Protein AF-A0A2N7JR72-F1 (afdb_monomer)

Radius of gyration: 16.16 Å; Cα contacts (8 Å, |Δi|>4): 105; chains: 1; bounding box: 46×28×36 Å

pLDDT: mean 81.28, std 11.55, range [37.72, 91.81]

Mean predicted aligned error: 7.97 Å

Organism: Vibrio splendidus (NCBI:txid29497)

Structure (mmCIF, N/CA/C/O backbone):
data_AF-A0A2N7JR72-F1
#
_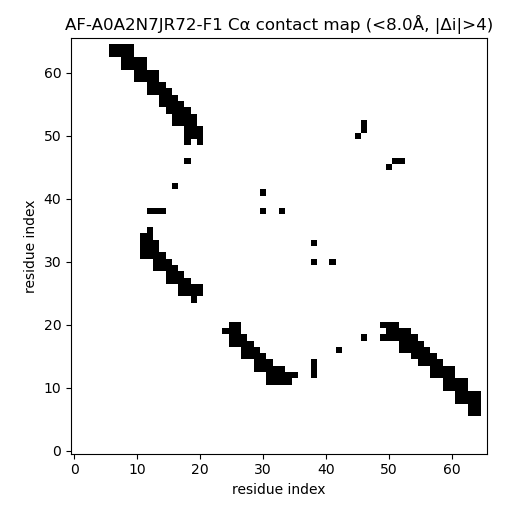entry.id   AF-A0A2N7JR72-F1
#
loop_
_atom_site.group_PDB
_atom_site.id
_atom_site.type_symbol
_atom_site.label_atom_id
_atom_site.label_alt_id
_atom_site.label_comp_id
_atom_site.label_asym_id
_atom_site.label_entity_id
_atom_site.label_seq_id
_atom_site.pdbx_PDB_ins_code
_atom_site.Cartn_x
_atom_site.Cartn_y
_atom_site.Cartn_z
_atom_site.occupancy
_atom_site.B_iso_or_equiv
_atom_site.auth_seq_id
_atom_site.auth_comp_id
_atom_site.auth_asym_id
_atom_site.auth_atom_id
_atom_site.pdbx_PDB_model_num
ATOM 1 N N . MET A 1 1 ? 33.170 -24.049 -19.590 1.00 37.72 1 MET A N 1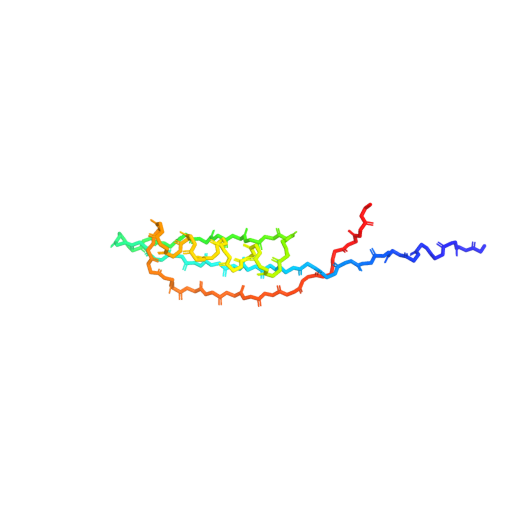
ATOM 2 C CA . MET A 1 1 ? 32.815 -22.618 -19.712 1.00 37.72 1 MET A CA 1
ATOM 3 C C . MET A 1 1 ? 31.366 -22.480 -19.283 1.00 37.72 1 MET A C 1
ATOM 5 O O . MET A 1 1 ? 30.500 -23.006 -19.967 1.00 37.72 1 MET A O 1
ATOM 9 N N . GLY A 1 2 ? 31.121 -21.930 -18.090 1.00 45.12 2 GLY A N 1
ATOM 10 C CA . GLY A 1 2 ? 29.773 -21.827 -17.530 1.00 45.12 2 GLY A CA 1
ATOM 11 C C . GLY A 1 2 ? 28.926 -20.879 -18.370 1.00 45.12 2 GLY A C 1
ATOM 12 O O . GLY A 1 2 ? 29.336 -19.745 -18.602 1.00 45.12 2 GLY A O 1
ATOM 13 N N . GLN A 1 3 ? 27.777 -21.354 -18.852 1.00 51.19 3 GLN A N 1
ATOM 14 C CA . GLN A 1 3 ? 26.748 -20.479 -19.399 1.00 51.19 3 GLN A CA 1
ATOM 15 C C . GLN A 1 3 ? 26.333 -19.530 -18.277 1.00 51.19 3 GLN A C 1
ATOM 17 O O . GLN A 1 3 ? 25.648 -19.921 -17.334 1.00 51.19 3 GLN A O 1
ATOM 22 N N . THR A 1 4 ? 26.784 -18.283 -18.346 1.00 49.91 4 THR A N 1
ATOM 23 C CA . THR A 1 4 ? 26.166 -17.193 -17.607 1.00 49.91 4 THR A CA 1
ATOM 24 C C . THR A 1 4 ? 24.767 -17.035 -18.182 1.00 49.91 4 THR A C 1
ATOM 26 O O . THR A 1 4 ? 24.561 -16.355 -19.186 1.00 49.91 4 THR A O 1
ATOM 29 N N . SER A 1 5 ? 23.802 -17.734 -17.580 1.00 56.66 5 SER A N 1
ATOM 30 C CA . SER A 1 5 ? 22.383 -17.487 -17.791 1.00 56.66 5 SER A CA 1
ATOM 31 C C . SER A 1 5 ? 22.161 -16.004 -17.546 1.00 56.66 5 SER A C 1
ATOM 33 O O . SER A 1 5 ? 22.182 -15.536 -16.409 1.00 56.66 5 SER A O 1
ATOM 35 N N . ASN A 1 6 ? 22.034 -15.242 -18.628 1.00 60.56 6 ASN A N 1
ATOM 36 C CA . ASN A 1 6 ? 21.711 -13.831 -18.575 1.00 60.56 6 ASN A CA 1
ATOM 37 C C . ASN A 1 6 ? 20.233 -13.768 -18.182 1.00 60.56 6 ASN A C 1
ATOM 39 O O . ASN A 1 6 ? 19.353 -13.725 -19.041 1.00 60.56 6 ASN A O 1
ATOM 43 N N . VAL A 1 7 ? 19.958 -13.925 -16.883 1.00 64.69 7 VAL A N 1
ATOM 44 C CA . VAL A 1 7 ? 18.603 -13.940 -16.340 1.00 64.69 7 VAL A CA 1
ATOM 45 C C . VAL A 1 7 ? 17.997 -12.588 -16.683 1.00 64.69 7 VAL A C 1
ATOM 47 O O . VAL A 1 7 ? 18.362 -11.564 -16.101 1.00 64.69 7 VAL A O 1
ATOM 50 N N . LYS A 1 8 ? 17.099 -12.565 -17.674 1.00 71.38 8 LYS A N 1
ATOM 51 C CA . LYS A 1 8 ? 16.327 -11.366 -17.986 1.00 71.38 8 LYS A CA 1
ATOM 52 C C . LYS A 1 8 ? 15.564 -11.017 -16.717 1.00 71.38 8 LYS A C 1
ATOM 54 O O . LYS A 1 8 ? 14.703 -11.768 -16.277 1.00 71.38 8 LYS A O 1
ATOM 59 N N . THR A 1 9 ? 15.921 -9.901 -16.097 1.00 77.44 9 THR A N 1
ATOM 60 C CA . THR A 1 9 ? 15.178 -9.360 -14.962 1.00 77.44 9 THR A CA 1
ATOM 61 C C . THR A 1 9 ? 14.170 -8.356 -15.495 1.00 77.44 9 THR A C 1
ATOM 63 O O . THR A 1 9 ? 14.487 -7.532 -16.354 1.00 77.44 9 THR A O 1
ATOM 66 N N . ARG A 1 10 ? 12.931 -8.430 -15.011 1.00 80.94 10 ARG A N 1
ATOM 67 C CA . ARG A 1 10 ? 11.906 -7.422 -15.268 1.00 80.94 10 ARG A CA 1
ATOM 68 C C . ARG A 1 10 ? 11.711 -6.605 -14.005 1.00 80.94 10 ARG A C 1
ATOM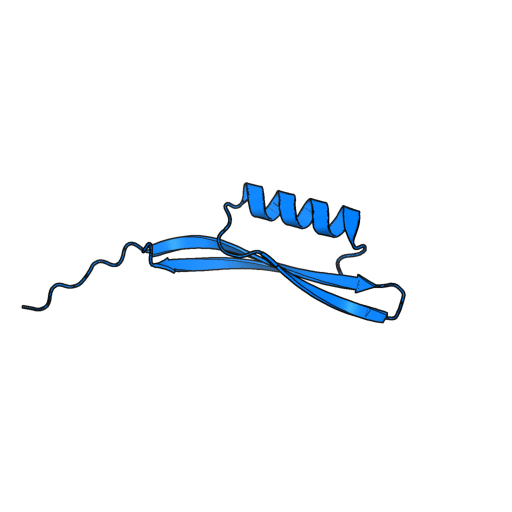 70 O O . ARG A 1 10 ? 11.536 -7.153 -12.918 1.00 80.94 10 ARG A O 1
ATOM 77 N N . THR A 1 11 ? 11.708 -5.288 -14.165 1.00 83.31 11 THR A N 1
ATOM 78 C CA . THR A 1 11 ? 11.267 -4.378 -13.110 1.00 83.31 11 THR A CA 1
ATOM 79 C C . THR A 1 11 ? 9.757 -4.514 -12.960 1.00 83.31 11 THR A C 1
ATOM 81 O O . THR A 1 11 ? 9.010 -4.209 -13.890 1.00 83.31 11 THR A O 1
ATOM 84 N N . VAL A 1 12 ? 9.312 -4.980 -11.802 1.00 84.50 12 VAL A N 1
ATOM 85 C CA . VAL A 1 12 ? 7.909 -4.975 -11.396 1.00 84.50 1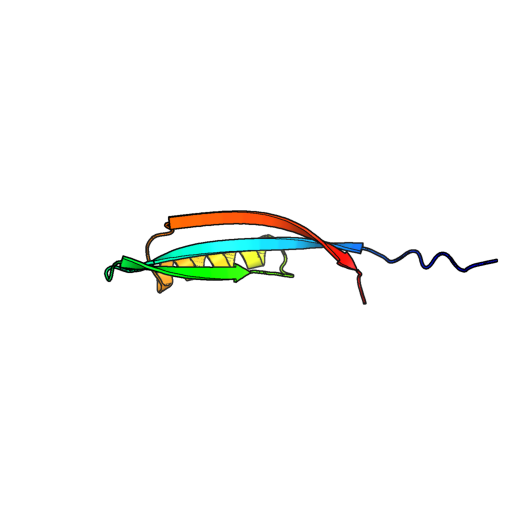2 VAL A CA 1
ATOM 86 C C . VAL A 1 12 ? 7.670 -3.835 -10.415 1.00 84.50 12 VAL A C 1
ATOM 88 O O . VAL A 1 12 ? 8.582 -3.395 -9.710 1.00 84.50 12 VAL A O 1
ATOM 91 N N . TYR A 1 13 ? 6.442 -3.332 -10.405 1.00 84.81 13 TYR A N 1
ATOM 92 C CA . TYR A 1 13 ? 6.032 -2.262 -9.511 1.00 84.81 13 TYR A CA 1
ATOM 93 C C . TYR A 1 13 ? 5.198 -2.874 -8.398 1.00 84.81 13 TYR A C 1
ATOM 95 O O . TYR A 1 13 ? 4.213 -3.566 -8.664 1.00 84.81 13 TYR A O 1
ATOM 103 N N . CYS A 1 14 ? 5.619 -2.612 -7.169 1.00 88.19 14 CYS A N 1
ATOM 104 C CA . CYS A 1 14 ? 4.976 -3.104 -5.969 1.00 88.19 14 CYS A CA 1
ATOM 105 C C . CYS A 1 14 ? 4.530 -1.924 -5.097 1.00 88.19 14 CYS A C 1
ATOM 107 O O . CYS A 1 14 ? 5.081 -0.818 -5.183 1.00 88.19 14 CYS A O 1
ATOM 109 N N . ALA A 1 15 ? 3.515 -2.158 -4.280 1.00 89.06 15 ALA A N 1
ATOM 110 C CA . ALA A 1 15 ? 3.082 -1.237 -3.247 1.00 89.06 15 ALA A CA 1
ATOM 111 C C . ALA A 1 15 ? 2.658 -2.011 -2.004 1.00 89.06 15 ALA A C 1
ATOM 113 O O . ALA A 1 15 ? 2.011 -3.045 -2.118 1.00 89.06 15 ALA A O 1
ATOM 114 N N . GLU A 1 16 ? 2.997 -1.489 -0.839 1.00 91.50 16 GLU A N 1
ATOM 115 C CA . GLU A 1 16 ? 2.417 -1.893 0.435 1.00 91.50 16 GLU A CA 1
ATOM 116 C C . GLU A 1 16 ? 1.532 -0.757 0.927 1.00 91.50 16 GLU A C 1
ATOM 118 O O . GLU A 1 16 ? 1.957 0.397 0.929 1.00 91.50 16 GLU A O 1
ATOM 123 N N . VAL A 1 17 ? 0.300 -1.077 1.298 1.00 89.94 17 VAL A N 1
ATOM 124 C CA . VAL A 1 17 ? -0.699 -0.109 1.750 1.00 89.94 17 VAL A CA 1
ATOM 125 C C . VAL A 1 17 ? -1.263 -0.615 3.060 1.00 89.94 17 VAL A C 1
ATOM 127 O O . VAL A 1 17 ? -1.786 -1.718 3.108 1.00 89.94 17 VAL A O 1
ATOM 130 N N . GLU A 1 18 ? -1.144 0.159 4.122 1.00 91.81 18 GLU A N 1
ATOM 131 C CA . GLU A 1 18 ? -1.767 -0.125 5.404 1.00 91.81 18 GLU A CA 1
ATOM 132 C C . GLU A 1 18 ? -3.000 0.748 5.558 1.00 91.81 18 GLU A C 1
ATOM 134 O O . GLU A 1 18 ? -2.920 1.972 5.421 1.00 91.81 18 GLU A O 1
ATOM 139 N N . ILE A 1 19 ? -4.125 0.105 5.836 1.00 90.38 19 ILE A N 1
ATOM 140 C CA . ILE A 1 19 ? -5.398 0.764 6.095 1.00 90.38 19 ILE A CA 1
ATOM 141 C C . ILE A 1 19 ? -5.671 0.685 7.592 1.00 90.38 19 ILE A C 1
ATOM 143 O O . ILE A 1 19 ? -5.545 -0.399 8.173 1.00 90.38 19 ILE A O 1
ATOM 147 N N . ALA A 1 20 ? -6.008 1.826 8.194 1.00 89.31 20 ALA A N 1
ATOM 148 C CA . ALA A 1 20 ? -6.482 1.893 9.570 1.00 89.31 20 ALA A CA 1
ATOM 149 C C . ALA A 1 20 ? -8.008 1.771 9.587 1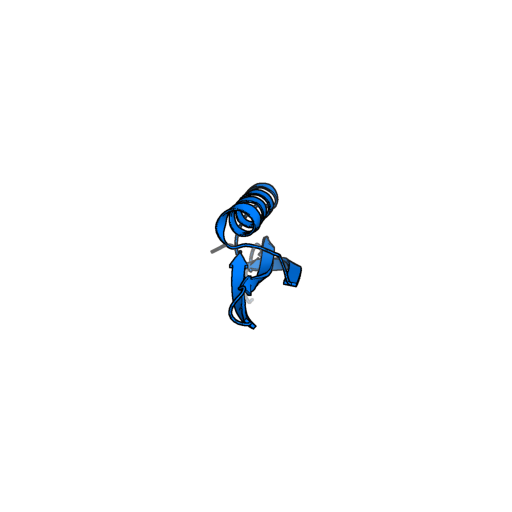.00 89.31 20 ALA A C 1
ATOM 151 O O . ALA A 1 20 ? -8.702 2.497 8.875 1.00 89.31 20 ALA A O 1
ATOM 152 N N . TYR A 1 21 ? -8.516 0.858 10.407 1.00 85.25 21 TYR A N 1
ATOM 153 C CA . TYR A 1 21 ? -9.947 0.670 10.629 1.00 85.25 21 TYR A CA 1
ATOM 154 C C . TYR A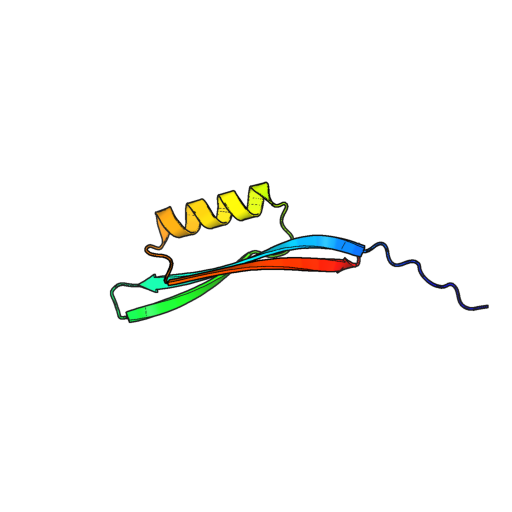 1 21 ? -10.371 1.407 11.896 1.00 85.25 21 TYR A C 1
ATOM 156 O O . TYR A 1 21 ? -9.568 1.627 12.803 1.00 85.25 21 TYR A O 1
ATOM 164 N N . ASP A 1 22 ? -11.656 1.744 11.977 1.00 83.56 22 ASP A N 1
ATOM 165 C CA . ASP A 1 22 ? -12.242 2.500 13.094 1.00 83.56 22 ASP A CA 1
ATOM 166 C C . ASP A 1 22 ? -12.087 1.788 14.457 1.00 83.56 22 ASP A C 1
ATOM 168 O O . ASP A 1 22 ? -12.006 2.434 15.497 1.00 83.56 22 ASP A O 1
ATOM 172 N N . ASP A 1 23 ? -11.941 0.456 14.452 1.00 85.75 23 ASP A N 1
ATOM 173 C CA . ASP A 1 23 ? -11.697 -0.367 15.651 1.00 85.75 23 ASP A CA 1
ATOM 174 C C . ASP A 1 23 ? -10.260 -0.225 16.211 1.00 85.75 23 ASP A C 1
ATOM 176 O O . ASP A 1 23 ? -9.925 -0.765 17.263 1.00 85.75 23 ASP A O 1
ATOM 180 N N . GLY A 1 24 ? -9.384 0.513 15.517 1.00 83.75 24 GLY A N 1
ATOM 181 C CA . GLY A 1 24 ? -7.964 0.651 15.857 1.00 83.75 24 GLY A CA 1
ATOM 182 C C . GLY A 1 24 ? -7.081 -0.480 15.319 1.00 83.75 24 GLY A C 1
ATOM 183 O O . GLY A 1 24 ? -5.888 -0.526 15.629 1.00 83.75 24 GLY A O 1
ATOM 184 N N . GLU A 1 25 ? -7.642 -1.381 14.508 1.00 88.88 25 GLU A N 1
ATOM 185 C CA . GLU A 1 25 ? -6.885 -2.392 13.771 1.00 88.88 25 GLU A CA 1
ATOM 186 C C . GLU A 1 25 ? -6.241 -1.813 12.504 1.00 88.88 25 GLU A C 1
ATOM 188 O O . GLU A 1 25 ? -6.770 -0.905 11.862 1.00 88.88 25 GLU A O 1
ATOM 193 N N . TYR A 1 26 ? -5.101 -2.388 12.112 1.00 89.25 26 TYR A N 1
ATOM 194 C CA . TYR A 1 26 ? -4.379 -2.036 10.891 1.00 89.25 26 TYR A CA 1
ATOM 195 C C . TYR A 1 26 ? -4.254 -3.267 10.004 1.00 89.25 26 TYR A C 1
ATOM 197 O O . TYR A 1 26 ? -3.837 -4.334 10.461 1.00 89.25 26 TYR A O 1
ATOM 205 N N . LYS A 1 27 ? -4.567 -3.123 8.716 1.00 89.50 27 LYS A N 1
ATOM 206 C CA . LYS A 1 27 ? -4.429 -4.209 7.739 1.00 89.50 27 LYS A CA 1
ATOM 207 C C . LYS A 1 27 ? -3.519 -3.776 6.609 1.00 89.50 27 LYS A C 1
ATOM 209 O O . LYS A 1 27 ? -3.779 -2.783 5.932 1.00 89.50 27 LYS A O 1
ATOM 214 N N . THR A 1 28 ? -2.459 -4.546 6.394 1.00 90.38 28 THR A N 1
ATOM 215 C CA . THR A 1 28 ? -1.480 -4.293 5.338 1.00 90.38 28 THR A CA 1
ATOM 216 C C . THR A 1 28 ? -1.807 -5.111 4.089 1.00 90.38 28 THR A C 1
ATOM 218 O O . THR A 1 28 ? -1.922 -6.335 4.131 1.00 90.38 28 THR A O 1
ATOM 221 N N . PHE A 1 29 ? -1.902 -4.433 2.951 1.00 88.62 29 PHE A N 1
ATOM 222 C CA . PHE A 1 29 ? -2.103 -4.993 1.622 1.00 88.62 29 PHE A CA 1
ATOM 223 C C . PHE A 1 29 ? -0.830 -4.868 0.8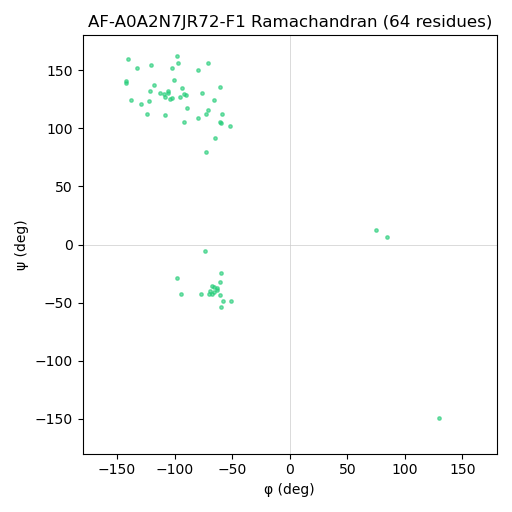05 1.00 88.62 29 PHE A C 1
ATOM 225 O O . PHE A 1 29 ? -0.300 -3.773 0.624 1.00 88.62 29 PHE A O 1
ATOM 232 N N . THR A 1 30 ? -0.368 -5.981 0.242 1.00 89.50 30 THR A N 1
ATOM 233 C CA . THR A 1 30 ? 0.805 -6.001 -0.634 1.00 89.50 30 THR A CA 1
ATOM 234 C C . THR A 1 30 ? 0.378 -6.232 -2.079 1.00 89.50 30 THR A C 1
ATOM 236 O O . THR A 1 30 ? -0.041 -7.319 -2.471 1.00 89.50 30 THR A O 1
ATOM 239 N N . ILE A 1 31 ? 0.533 -5.207 -2.908 1.00 87.81 31 ILE A N 1
ATOM 240 C CA . ILE A 1 31 ? 0.397 -5.275 -4.358 1.00 87.81 31 ILE A CA 1
ATOM 241 C C . ILE A 1 31 ? 1.773 -5.617 -4.923 1.00 87.81 31 ILE A C 1
ATOM 243 O O . ILE A 1 31 ? 2.715 -4.841 -4.780 1.00 87.81 31 ILE A O 1
ATOM 247 N N . SER A 1 32 ? 1.910 -6.760 -5.593 1.00 85.56 32 SER A N 1
ATOM 248 C CA . SER A 1 32 ? 3.182 -7.178 -6.190 1.00 85.56 32 SER A CA 1
ATOM 249 C C . SER A 1 32 ? 3.014 -7.661 -7.627 1.00 85.56 32 SER A C 1
ATOM 251 O O . SER A 1 32 ? 1.964 -8.160 -8.022 1.00 85.56 32 SER A O 1
ATOM 253 N N . GLY A 1 33 ? 4.066 -7.507 -8.437 1.00 77.19 33 GLY A N 1
ATOM 254 C CA . GLY A 1 33 ? 4.094 -8.067 -9.792 1.00 77.19 33 GLY A CA 1
ATOM 255 C C . GLY A 1 33 ? 3.243 -7.328 -10.831 1.00 77.19 33 GLY A C 1
ATOM 256 O O . GLY A 1 33 ? 3.053 -7.851 -11.929 1.00 77.19 33 GLY A O 1
ATOM 257 N N . CYS A 1 34 ? 2.763 -6.122 -10.529 1.00 79.69 34 CYS A N 1
ATOM 258 C CA . CYS A 1 34 ? 1.866 -5.371 -11.403 1.00 79.69 34 CYS A CA 1
ATOM 259 C C . CYS A 1 34 ? 2.596 -4.321 -12.256 1.00 79.69 34 CYS A C 1
ATOM 261 O O . CYS A 1 34 ? 3.727 -3.903 -11.981 1.00 79.69 34 CYS A O 1
ATOM 263 N N . THR A 1 35 ? 1.917 -3.866 -13.313 1.00 84.12 35 THR A N 1
ATOM 264 C CA . THR A 1 35 ? 2.276 -2.633 -14.023 1.00 84.12 35 THR A CA 1
ATOM 265 C C . THR A 1 35 ? 1.941 -1.416 -13.150 1.00 84.12 35 THR A C 1
ATOM 267 O O . THR A 1 35 ? 1.058 -1.500 -12.292 1.00 84.12 35 THR A O 1
ATOM 270 N N . PRO A 1 36 ? 2.593 -0.257 -13.358 1.00 81.12 36 PRO A N 1
ATOM 271 C CA . PRO A 1 36 ? 2.351 0.924 -12.528 1.00 81.12 36 PRO A CA 1
ATOM 272 C C . PRO A 1 36 ? 0.890 1.406 -12.584 1.00 81.12 36 PRO A C 1
ATOM 274 O O . PRO A 1 36 ? 0.363 1.862 -11.573 1.00 81.12 36 PRO A O 1
ATOM 277 N N . GLY A 1 37 ? 0.209 1.238 -13.726 1.00 84.56 37 GLY A N 1
ATOM 278 C CA . GLY A 1 37 ? -1.216 1.560 -13.865 1.00 84.56 37 GLY A CA 1
ATOM 279 C C . GLY A 1 37 ? -2.131 0.635 -13.055 1.00 84.56 37 GLY A C 1
ATOM 280 O O . GLY A 1 37 ? -3.037 1.115 -12.380 1.00 84.56 37 GLY A O 1
ATOM 281 N N . MET A 1 38 ? -1.868 -0.678 -13.056 1.00 85.25 38 MET A N 1
ATOM 282 C CA . MET A 1 38 ? -2.627 -1.630 -12.233 1.00 85.25 38 MET A CA 1
ATOM 283 C C . MET A 1 38 ? -2.408 -1.392 -10.741 1.00 85.25 38 MET A C 1
ATOM 285 O O . MET A 1 38 ? -3.370 -1.429 -9.985 1.00 85.25 38 MET A O 1
ATOM 289 N N . ARG A 1 39 ? -1.168 -1.097 -10.329 1.00 87.38 39 ARG A N 1
ATOM 290 C CA . ARG A 1 39 ? -0.851 -0.751 -8.939 1.00 87.38 39 ARG A CA 1
ATOM 291 C C . ARG A 1 39 ? -1.648 0.465 -8.475 1.00 87.38 39 ARG A C 1
ATOM 293 O O . ARG A 1 39 ? -2.268 0.397 -7.425 1.00 87.38 39 ARG A O 1
ATOM 300 N N . ASN A 1 40 ? -1.660 1.543 -9.262 1.00 86.06 40 ASN A N 1
ATOM 301 C CA . ASN A 1 40 ? -2.434 2.737 -8.917 1.00 86.06 40 ASN A CA 1
ATOM 302 C C . ASN A 1 40 ? -3.927 2.429 -8.813 1.00 86.06 40 ASN A C 1
ATOM 304 O O . ASN A 1 40 ? -4.547 2.843 -7.850 1.00 86.06 40 ASN A O 1
ATOM 308 N N . LYS A 1 41 ? -4.484 1.655 -9.751 1.00 88.56 41 LYS A N 1
ATOM 309 C CA . LYS A 1 41 ? -5.902 1.276 -9.721 1.00 88.56 41 LYS A CA 1
ATOM 310 C C . LYS A 1 41 ? -6.261 0.376 -8.532 1.00 88.56 41 LYS A C 1
ATOM 312 O O . LYS A 1 41 ? -7.357 0.477 -8.001 1.00 88.56 41 LYS A O 1
ATOM 317 N N . ALA A 1 42 ? -5.360 -0.524 -8.140 1.00 86.38 42 ALA A N 1
ATOM 318 C CA . ALA A 1 42 ? -5.545 -1.366 -6.962 1.00 86.38 42 ALA A CA 1
ATOM 319 C C . ALA A 1 42 ? -5.457 -0.546 -5.668 1.00 86.38 42 ALA A C 1
ATOM 321 O O . ALA A 1 42 ? -6.260 -0.766 -4.773 1.00 86.38 42 ALA A O 1
ATOM 322 N N . MET A 1 43 ? -4.532 0.419 -5.597 1.00 84.00 43 MET A N 1
ATOM 323 C CA . MET A 1 43 ? -4.483 1.390 -4.503 1.00 84.00 43 MET A CA 1
ATOM 324 C C . MET A 1 43 ? -5.770 2.202 -4.419 1.00 84.00 43 MET A C 1
ATOM 326 O O . MET A 1 43 ? -6.383 2.207 -3.370 1.00 84.00 43 MET A O 1
ATOM 330 N N . ASP A 1 44 ? -6.192 2.826 -5.516 1.00 87.44 44 ASP A N 1
ATOM 331 C CA . ASP A 1 44 ? -7.409 3.645 -5.593 1.00 87.44 44 ASP A CA 1
ATOM 332 C C . ASP A 1 44 ? -8.622 2.888 -5.031 1.00 87.44 44 ASP A C 1
ATOM 334 O O . ASP A 1 44 ? -9.260 3.347 -4.092 1.00 87.44 44 ASP A O 1
ATOM 338 N N . ARG A 1 45 ? -8.815 1.636 -5.473 1.00 87.06 45 ARG A N 1
ATOM 339 C CA . ARG A 1 45 ? -9.868 0.764 -4.938 1.00 87.06 45 ARG A CA 1
ATOM 340 C C . ARG A 1 45 ? -9.711 0.413 -3.464 1.00 87.06 45 ARG A C 1
ATOM 342 O O . ARG A 1 45 ? -10.715 0.339 -2.780 1.00 87.06 45 ARG A O 1
ATOM 349 N N . LEU A 1 46 ? -8.498 0.158 -2.973 1.00 85.31 46 LEU A N 1
ATOM 350 C CA . LEU A 1 46 ? -8.287 -0.128 -1.547 1.00 85.31 46 LEU A CA 1
ATOM 351 C C 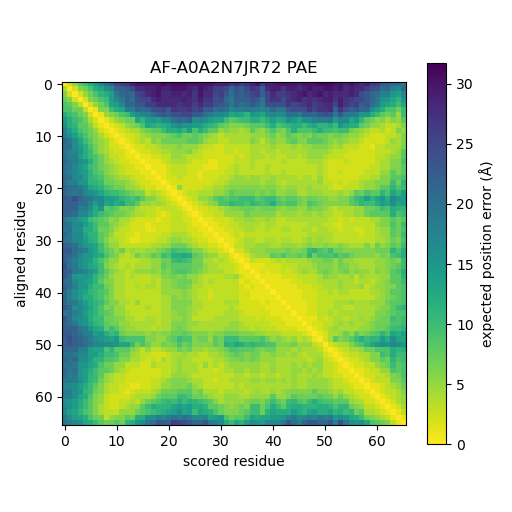. LEU A 1 46 ? -8.674 1.070 -0.672 1.00 85.31 46 LEU A C 1
ATOM 353 O O . LEU A 1 46 ? -9.231 0.876 0.400 1.00 85.31 46 LEU A O 1
ATOM 357 N N . ILE A 1 47 ? -8.396 2.287 -1.141 1.00 83.25 47 ILE A N 1
ATOM 358 C CA . ILE A 1 47 ? -8.738 3.528 -0.436 1.00 83.25 47 ILE A CA 1
ATOM 359 C C . ILE A 1 47 ? -10.251 3.755 -0.449 1.00 83.25 47 ILE A C 1
ATO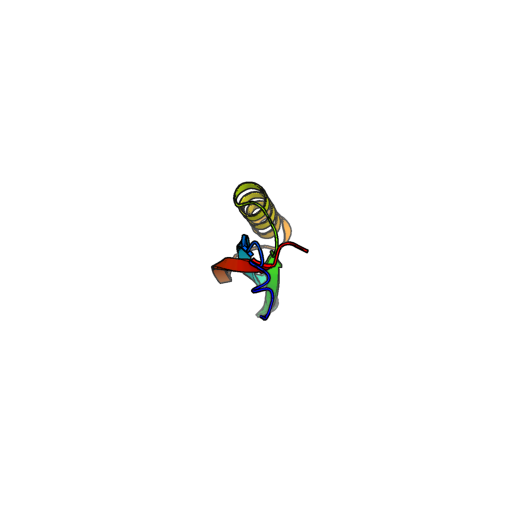M 361 O O . ILE A 1 47 ? -10.824 4.137 0.564 1.00 83.25 47 ILE A O 1
ATOM 365 N N . GLU A 1 48 ? -10.900 3.515 -1.591 1.00 85.81 48 GLU A N 1
ATOM 366 C CA . GLU A 1 48 ? -12.353 3.653 -1.716 1.00 85.81 48 GLU A CA 1
ATOM 367 C C . GLU A 1 48 ? -13.134 2.604 -0.905 1.00 85.81 48 GLU A C 1
ATOM 369 O O . GLU A 1 48 ? -14.204 2.924 -0.393 1.00 85.81 48 GLU A O 1
ATOM 374 N N . ASP A 1 49 ? -12.628 1.369 -0.808 1.00 83.50 49 ASP A N 1
ATOM 375 C CA . ASP A 1 49 ? -13.364 0.223 -0.248 1.00 83.50 49 ASP A CA 1
ATOM 376 C C . ASP A 1 49 ? -13.076 -0.009 1.250 1.00 83.50 49 ASP A C 1
ATOM 378 O O . ASP A 1 49 ? -14.011 -0.244 2.011 1.00 83.50 49 ASP A O 1
ATOM 382 N N . GLU A 1 50 ? -11.811 0.080 1.696 1.00 80.44 50 GLU A N 1
ATOM 383 C CA . GLU A 1 50 ? -11.424 -0.290 3.074 1.00 80.44 50 GLU A CA 1
ATOM 384 C C . GLU A 1 50 ? -11.322 0.915 4.035 1.00 80.44 50 GLU A C 1
ATOM 386 O O . GLU A 1 50 ? -11.547 0.741 5.232 1.00 80.44 50 GLU A O 1
ATOM 391 N N . GLY A 1 51 ? -10.994 2.128 3.562 1.00 74.75 51 GLY A N 1
ATOM 392 C CA . GLY A 1 51 ? -10.931 3.332 4.408 1.00 74.75 51 GLY A CA 1
ATOM 393 C C . GLY A 1 51 ? -9.642 4.156 4.297 1.00 74.75 51 GLY A C 1
ATOM 394 O O . GLY A 1 51 ? -9.015 4.242 3.239 1.00 74.75 51 GLY A O 1
ATOM 395 N N . GLU A 1 52 ? -9.257 4.824 5.392 1.00 83.06 52 GLU A N 1
ATOM 396 C CA . GLU A 1 52 ? -8.143 5.780 5.392 1.00 83.06 52 GLU A CA 1
ATOM 397 C C . GLU A 1 52 ? -6.776 5.079 5.371 1.00 83.06 52 GLU A C 1
ATOM 399 O O . GLU A 1 52 ? -6.469 4.179 6.160 1.00 83.06 52 GLU A O 1
ATOM 404 N N . VAL A 1 53 ? -5.919 5.518 4.447 1.00 86.06 53 VAL A N 1
ATOM 405 C CA . VAL A 1 53 ? -4.550 5.013 4.332 1.00 86.06 53 VAL A CA 1
ATOM 406 C C . VAL A 1 53 ? -3.712 5.552 5.476 1.00 86.06 53 VAL A C 1
ATOM 408 O O . VAL A 1 53 ? -3.363 6.731 5.491 1.00 86.06 53 VAL A O 1
ATOM 411 N N . ASN A 1 54 ? -3.298 4.661 6.367 1.00 88.44 54 ASN A N 1
ATOM 412 C CA . ASN A 1 54 ? -2.326 4.981 7.403 1.00 88.44 54 ASN A CA 1
ATOM 413 C C . ASN A 1 54 ? -0.903 5.023 6.835 1.00 88.44 54 ASN A C 1
ATOM 415 O O . ASN A 1 54 ? -0.109 5.916 7.133 1.00 88.44 54 ASN A O 1
ATOM 419 N N . TYR A 1 55 ? -0.573 4.057 5.975 1.00 88.19 55 TYR A N 1
ATOM 420 C CA . TYR A 1 55 ? 0.765 3.932 5.410 1.00 88.19 55 TYR A CA 1
ATOM 421 C C . TYR A 1 55 ? 0.720 3.496 3.950 1.00 88.19 55 TYR A C 1
ATOM 423 O O . TYR A 1 55 ? -0.034 2.612 3.563 1.00 88.19 55 TYR A O 1
ATOM 431 N N . CYS A 1 56 ? 1.569 4.094 3.119 1.00 89.00 56 CYS A N 1
ATOM 432 C CA . CYS A 1 56 ? 1.750 3.667 1.740 1.00 89.00 56 CYS A CA 1
ATOM 433 C C . CYS A 1 56 ? 3.229 3.677 1.366 1.00 89.00 56 CYS A C 1
ATOM 435 O O . CYS A 1 56 ? 3.902 4.710 1.420 1.00 89.00 56 CYS A O 1
ATOM 437 N N . ARG A 1 57 ? 3.721 2.532 0.896 1.00 89.19 57 ARG A N 1
ATOM 438 C CA . ARG A 1 57 ? 5.077 2.359 0.395 1.00 89.19 57 ARG A CA 1
ATOM 439 C C . ARG A 1 57 ? 5.067 1.825 -1.019 1.00 89.19 57 ARG A C 1
ATOM 441 O O . ARG A 1 57 ? 4.779 0.664 -1.270 1.00 89.19 57 ARG A O 1
ATOM 448 N N . ASN A 1 58 ? 5.507 2.660 -1.948 1.00 88.31 58 ASN A N 1
ATOM 449 C CA . ASN A 1 58 ? 5.750 2.253 -3.323 1.00 88.31 58 ASN A CA 1
ATOM 450 C C . ASN A 1 58 ? 7.204 1.817 -3.499 1.00 88.31 58 ASN A C 1
ATOM 452 O O . ASN A 1 58 ? 8.122 2.572 -3.177 1.00 88.31 58 ASN A O 1
ATOM 456 N N . TYR A 1 59 ? 7.427 0.640 -4.075 1.00 87.50 59 TYR A N 1
ATOM 457 C CA . TYR A 1 59 ? 8.772 0.159 -4.376 1.00 87.50 59 TYR A CA 1
ATOM 458 C C . TYR A 1 59 ? 8.830 -0.554 -5.726 1.00 87.50 59 TYR A C 1
ATOM 460 O O . TYR A 1 59 ? 7.825 -0.954 -6.316 1.00 87.50 59 TYR A O 1
ATOM 468 N N . LYS A 1 60 ? 10.042 -0.642 -6.269 1.00 87.38 60 LYS A N 1
ATOM 469 C CA . LYS A 1 60 ? 10.321 -1.335 -7.525 1.00 87.38 60 LYS A CA 1
ATOM 470 C C . LYS A 1 60 ? 11.163 -2.548 -7.196 1.00 87.38 60 LYS A C 1
ATOM 472 O O . LYS A 1 60 ? 12.183 -2.415 -6.527 1.00 87.38 60 LYS A O 1
ATOM 477 N N . GLU A 1 61 ? 10.765 -3.703 -7.700 1.00 86.06 61 GLU A N 1
ATOM 478 C CA . GLU A 1 61 ? 11.499 -4.945 -7.497 1.00 86.06 61 GLU A CA 1
ATOM 479 C C . GLU A 1 61 ? 11.972 -5.479 -8.847 1.00 86.06 61 GLU A C 1
ATOM 481 O O . GLU A 1 61 ? 11.242 -5.440 -9.837 1.00 86.06 61 GLU A O 1
ATOM 486 N N . LYS A 1 62 ? 13.213 -5.964 -8.920 1.00 83.94 62 LYS A N 1
ATOM 487 C CA . LYS A 1 62 ? 13.702 -6.680 -10.101 1.00 83.94 62 LYS A CA 1
ATOM 488 C C . LYS A 1 62 ? 13.446 -8.162 -9.883 1.00 83.94 62 LYS A C 1
ATOM 490 O O . LYS A 1 62 ? 14.160 -8.792 -9.109 1.00 83.94 62 LYS A O 1
ATOM 495 N N . ARG A 1 63 ? 12.448 -8.717 -10.571 1.00 77.56 63 ARG A N 1
ATOM 496 C CA . ARG A 1 63 ? 12.171 -10.158 -10.531 1.00 77.56 63 ARG A CA 1
ATOM 497 C C . ARG A 1 63 ? 12.728 -10.839 -11.778 1.00 77.56 63 ARG A C 1
ATOM 499 O O . ARG A 1 63 ? 12.666 -10.247 -12.862 1.00 77.56 63 ARG A O 1
ATOM 506 N N . PRO A 1 64 ? 13.287 -12.053 -11.655 1.00 78.56 64 PRO A N 1
ATOM 507 C CA . PRO A 1 64 ? 13.648 -12.845 -12.820 1.00 78.56 64 PRO A CA 1
ATOM 508 C C . PRO A 1 64 ? 12.390 -13.127 -13.647 1.00 78.56 64 PRO A C 1
ATOM 510 O O . PRO A 1 64 ? 11.327 -13.426 -13.102 1.00 78.56 64 PRO A O 1
ATOM 513 N N . VAL A 1 65 ? 12.498 -12.973 -14.963 1.00 68.12 65 VAL A N 1
ATOM 514 C CA . VAL A 1 65 ? 11.469 -13.419 -15.901 1.00 68.12 65 VAL A CA 1
ATOM 515 C C . VAL A 1 65 ? 11.681 -14.920 -16.061 1.00 68.12 65 VAL A C 1
ATOM 517 O O . VAL A 1 65 ? 12.714 -15.320 -16.597 1.00 68.12 65 VAL A O 1
ATOM 520 N N . LEU A 1 66 ? 10.765 -15.715 -15.500 1.00 65.19 66 LEU A N 1
ATOM 521 C CA . LEU A 1 66 ? 10.699 -17.162 -15.725 1.00 65.19 66 LEU A CA 1
ATOM 522 C C . LEU A 1 66 ? 10.320 -17.458 -17.179 1.00 65.19 66 LEU A C 1
ATOM 524 O O . LEU A 1 66 ? 9.486 -16.696 -17.726 1.00 65.19 66 LEU A O 1
#

Solvent-accessible surface area (backbone atoms only — not comparable to full-atom values): 3987 Å² total; per-residue (Å²): 133,83,81,76,74,79,72,54,62,42,80,27,33,29,34,40,38,27,33,43,41,97,89,74,49,75,49,78,44,78,48,68,80,32,53,67,69,55,46,51,54,54,49,54,49,48,46,74,72,70,40,53,74,72,40,77,47,79,48,77,44,78,42,74,63,128

Foldseek 3Di:
DDPPPPQDWDKKKKKWWWAQDPVRDIDIDIGTRDDPVVRVVVVVVCCVPVHDTPDMDIDIDTHGDD

Sequence (66 aa):
MGQTSNVKTRTVYCAEVEIAYDDGEYKTFTISGCTPGMRNKAMDRLIEDEGEVNYCRNYKEKRPVL

Nearest PDB structures (foldseek):
  2jvu-assembly1_A  TM=4.503E-01  e=1.412E-01  Escherichia coli 042
  6bbo-assembly2_E  TM=4.676E-01  e=3.938E+00  Homo sapiens

Secondary structure (DSSP, 8-state):
--------EEEEEEEEEEEE-TTS-EEEEEEEEE-HHHHHHHHHHHHHHH-EEEEEEEEEEEEE--